Protein AF-A0A7L5YQX8-F1 (afdb_monomer_lite)

pLDDT: mean 76.0, std 15.84, range [30.12, 94.94]

Secondary structure (DSSP, 8-state):
-B----SS-TT-EEEEEETTEEEEEEETTSTTTT--S--------GGG-SSS---EEEEEE--SSS----B---------PSP-----GGG-TTEEEESSS----TT-----EEEE--TTPPSS----PPB-----TT----B----------

Structure (mmCIF, N/CA/C/O backbone):
data_AF-A0A7L5YQX8-F1
#
_entry.id   AF-A0A7L5YQX8-F1
#
loop_
_atom_site.group_PDB
_atom_site.id
_atom_site.type_symbol
_atom_site.label_atom_id
_atom_site.label_alt_id
_atom_site.label_comp_id
_atom_site.label_asym_id
_atom_site.label_entity_id
_atom_site.label_seq_id
_atom_site.pdbx_PDB_ins_code
_atom_site.Cartn_x
_atom_site.Cartn_y
_atom_site.Cartn_z
_atom_site.occupancy
_atom_site.B_iso_or_equiv
_atom_site.auth_seq_id
_atom_site.auth_comp_id
_atom_site.auth_asym_id
_atom_site.auth_atom_id
_atom_site.pdbx_PDB_model_num
ATOM 1 N N . MET A 1 1 ? 7.246 5.309 -8.293 1.00 57.19 1 MET A N 1
ATOM 2 C CA . MET A 1 1 ? 8.614 4.810 -8.548 1.00 57.19 1 MET A CA 1
ATOM 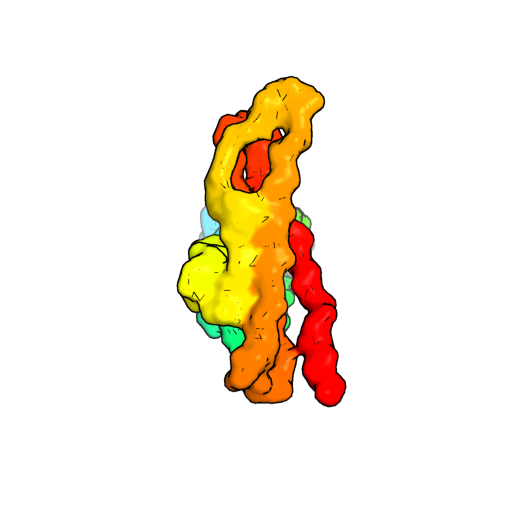3 C C . MET A 1 1 ? 9.184 5.402 -9.837 1.00 57.19 1 MET A C 1
ATOM 5 O O . MET A 1 1 ? 8.475 5.428 -10.840 1.00 57.19 1 MET A O 1
ATOM 9 N N . MET A 1 2 ? 10.430 5.883 -9.807 1.00 55.91 2 MET A N 1
ATOM 10 C CA . MET A 1 2 ? 11.240 6.199 -10.996 1.00 55.91 2 MET A CA 1
ATOM 11 C C . MET A 1 2 ? 11.985 4.924 -11.412 1.00 55.91 2 MET A C 1
ATOM 13 O O . MET A 1 2 ? 12.583 4.258 -10.566 1.00 55.91 2 MET A O 1
ATOM 17 N N . ASN A 1 3 ? 11.897 4.542 -12.683 1.00 59.28 3 ASN A N 1
ATOM 18 C CA . ASN A 1 3 ? 12.340 3.234 -13.158 1.00 59.28 3 ASN A CA 1
ATOM 19 C C . ASN A 1 3 ? 13.869 3.191 -13.316 1.00 59.28 3 ASN A C 1
ATOM 21 O O . ASN A 1 3 ? 14.415 3.702 -14.289 1.00 59.28 3 ASN A O 1
ATOM 25 N N . GLY A 1 4 ? 14.558 2.648 -12.311 1.00 58.88 4 GLY A N 1
ATOM 26 C CA . GLY A 1 4 ? 15.926 3.074 -12.007 1.00 58.88 4 GLY A CA 1
ATOM 27 C C . GLY A 1 4 ? 17.086 2.105 -12.216 1.00 58.88 4 GLY A C 1
ATOM 28 O O . GLY A 1 4 ? 18.180 2.361 -11.719 1.00 58.88 4 GLY A O 1
ATOM 29 N N . ALA A 1 5 ? 16.897 1.026 -12.964 1.00 63.75 5 ALA A N 1
ATOM 30 C CA . ALA A 1 5 ? 17.996 0.146 -13.356 1.00 63.75 5 ALA A CA 1
ATOM 31 C C . ALA A 1 5 ? 18.062 0.117 -14.888 1.00 63.75 5 ALA A C 1
ATOM 33 O O . ALA A 1 5 ? 17.361 -0.653 -15.536 1.00 63.75 5 ALA A O 1
ATOM 34 N N . CYS A 1 6 ? 18.783 1.077 -15.466 1.00 75.75 6 CYS A N 1
ATOM 35 C CA . CYS A 1 6 ? 18.903 1.253 -16.915 1.00 75.75 6 CYS A CA 1
ATOM 36 C C . CYS A 1 6 ? 20.286 1.809 -17.276 1.00 75.75 6 CYS A C 1
ATOM 38 O O . CYS A 1 6 ? 20.452 2.999 -17.536 1.00 75.75 6 CYS A O 1
ATOM 40 N N . SER A 1 7 ? 21.294 0.949 -17.213 1.00 83.38 7 SER A N 1
ATOM 41 C CA . SER A 1 7 ? 22.709 1.234 -17.486 1.00 83.38 7 SER A CA 1
ATOM 42 C C . SER A 1 7 ? 23.099 0.885 -18.920 1.00 83.38 7 SER A C 1
ATOM 44 O O . SER A 1 7 ? 24.269 0.934 -19.288 1.00 83.38 7 SER A O 1
ATOM 46 N N . GLY A 1 8 ? 22.111 0.501 -19.733 1.00 79.19 8 GLY A N 1
ATOM 47 C CA . GLY A 1 8 ? 22.315 -0.031 -21.075 1.00 79.19 8 GLY A CA 1
ATOM 48 C C . GLY A 1 8 ? 22.468 -1.552 -21.126 1.00 79.19 8 GLY A C 1
ATOM 49 O O . GLY A 1 8 ? 22.591 -2.085 -22.228 1.00 79.19 8 GLY A O 1
ATOM 50 N N . ASP A 1 9 ? 22.412 -2.253 -19.986 1.00 87.12 9 ASP A N 1
ATOM 51 C CA . ASP A 1 9 ? 22.333 -3.715 -19.940 1.00 87.12 9 ASP A CA 1
ATOM 52 C C . ASP A 1 9 ? 20.882 -4.184 -19.743 1.00 87.12 9 ASP A C 1
ATOM 54 O O . ASP A 1 9 ? 20.132 -3.670 -18.915 1.00 87.12 9 ASP A O 1
ATOM 58 N N . ALA A 1 10 ? 20.470 -5.184 -20.522 1.00 86.44 10 ALA A N 1
ATOM 59 C CA . ALA A 1 10 ? 19.133 -5.764 -20.450 1.00 86.44 10 ALA A CA 1
ATOM 60 C C . ALA A 1 10 ? 18.871 -6.518 -19.132 1.00 86.44 10 ALA A C 1
ATOM 62 O O . ALA A 1 10 ? 17.707 -6.703 -18.773 1.00 86.44 10 ALA A O 1
ATOM 63 N N . ALA A 1 11 ? 19.930 -6.964 -18.448 1.00 88.56 11 ALA A N 1
ATOM 64 C CA . ALA A 1 11 ? 19.866 -7.697 -17.189 1.00 88.56 11 ALA A CA 1
ATOM 65 C C . ALA A 1 11 ? 19.661 -6.795 -15.965 1.00 88.56 11 ALA A C 1
ATOM 67 O O . ALA A 1 11 ? 19.326 -7.310 -14.901 1.00 88.56 11 ALA A O 1
ATOM 68 N N . ASP A 1 12 ? 19.838 -5.478 -16.103 1.00 89.12 12 ASP A N 1
ATOM 69 C CA . ASP A 1 12 ? 19.550 -4.526 -15.030 1.00 89.12 12 ASP A CA 1
ATOM 70 C C . ASP A 1 12 ? 18.129 -4.716 -14.521 1.00 89.12 12 ASP A C 1
ATOM 72 O O . ASP A 1 12 ? 17.213 -4.902 -15.326 1.00 89.12 12 ASP A O 1
ATOM 76 N N . TYR A 1 13 ? 17.916 -4.643 -13.209 1.00 90.19 13 TYR A N 1
ATOM 77 C CA . TYR A 1 13 ? 16.574 -4.798 -12.666 1.00 90.19 13 TYR A CA 1
ATOM 78 C C . TYR A 1 13 ? 16.296 -3.964 -11.424 1.00 90.19 13 TYR A C 1
ATOM 80 O O . TYR A 1 13 ? 17.178 -3.544 -10.673 1.00 90.19 13 TYR A O 1
ATOM 88 N N . LEU A 1 14 ? 15.001 -3.745 -11.224 1.00 90.62 14 LEU A N 1
ATOM 89 C CA . LEU A 1 14 ? 14.405 -3.259 -9.994 1.00 90.62 14 LEU A CA 1
ATOM 90 C C . LEU A 1 14 ? 13.192 -4.135 -9.701 1.00 90.62 14 LEU A C 1
ATOM 92 O O . LEU A 1 14 ? 12.314 -4.290 -10.552 1.00 90.62 14 LEU A O 1
ATOM 96 N N . GLU A 1 15 ? 13.150 -4.712 -8.513 1.00 92.31 15 GLU A N 1
ATOM 97 C CA . GLU A 1 15 ? 12.123 -5.662 -8.105 1.00 92.31 15 GLU A CA 1
ATOM 98 C C . GLU A 1 15 ? 11.576 -5.350 -6.718 1.00 92.31 15 GLU A C 1
ATOM 100 O O . GLU A 1 15 ? 12.189 -4.643 -5.914 1.00 92.31 15 GLU A O 1
ATOM 105 N N . VAL A 1 16 ? 10.391 -5.896 -6.468 1.00 92.88 16 VAL A N 1
ATOM 106 C CA . VAL A 1 16 ? 9.718 -5.856 -5.178 1.00 92.88 16 VAL A CA 1
ATOM 107 C C . VAL A 1 16 ? 9.467 -7.287 -4.741 1.00 92.88 16 VAL A C 1
ATOM 109 O O . VAL A 1 16 ? 8.761 -8.030 -5.430 1.00 92.88 16 VAL A O 1
ATOM 112 N N . ASN A 1 17 ? 10.009 -7.643 -3.583 1.00 92.94 17 ASN A N 1
ATOM 113 C CA . ASN A 1 17 ? 9.869 -8.962 -2.988 1.00 92.94 17 ASN A CA 1
ATOM 114 C C . ASN A 1 17 ? 9.107 -8.860 -1.666 1.00 92.94 17 ASN A C 1
ATOM 116 O O . ASN A 1 17 ? 9.257 -7.892 -0.922 1.00 92.94 17 ASN A O 1
ATOM 120 N N . MET A 1 18 ? 8.309 -9.879 -1.362 1.00 92.50 18 MET A N 1
ATOM 121 C CA . MET A 1 18 ? 7.725 -10.086 -0.042 1.00 92.50 18 MET A CA 1
ATOM 122 C C . MET A 1 18 ? 8.112 -11.473 0.455 1.00 92.50 18 MET A C 1
ATOM 124 O O . MET A 1 18 ? 7.851 -12.465 -0.220 1.00 92.50 18 MET A O 1
ATOM 128 N N . ASP A 1 19 ? 8.798 -11.542 1.594 1.00 93.38 19 ASP A N 1
ATOM 129 C CA . ASP A 1 19 ? 9.360 -12.779 2.157 1.00 93.38 19 ASP A CA 1
ATOM 130 C C . ASP A 1 19 ? 10.178 -13.606 1.149 1.00 93.38 19 ASP A C 1
ATOM 132 O O . ASP A 1 19 ? 10.038 -14.828 1.054 1.00 93.38 19 ASP A O 1
ATOM 136 N N . ASN A 1 20 ? 11.049 -12.948 0.382 1.00 91.81 20 ASN A N 1
ATOM 137 C CA . ASN A 1 20 ? 11.828 -13.546 -0.715 1.00 91.81 20 ASN A CA 1
ATOM 138 C C . ASN A 1 20 ? 10.999 -14.035 -1.921 1.00 91.81 20 ASN A C 1
ATOM 140 O O . ASN A 1 20 ? 11.549 -14.662 -2.824 1.00 91.81 20 ASN A O 1
ATOM 144 N N . THR A 1 21 ? 9.693 -13.762 -1.968 1.00 93.88 21 THR A N 1
ATOM 145 C CA . THR A 1 21 ? 8.854 -14.036 -3.141 1.00 93.88 21 THR A CA 1
ATOM 146 C C . THR A 1 21 ? 8.731 -12.781 -3.992 1.00 93.88 21 THR A C 1
ATOM 148 O O . THR A 1 21 ? 8.265 -11.749 -3.513 1.00 93.88 21 THR A O 1
ATOM 151 N N . GLN A 1 22 ? 9.112 -12.873 -5.265 1.00 94.94 22 GLN A N 1
ATOM 152 C CA . GLN A 1 22 ? 9.023 -11.756 -6.203 1.00 94.94 22 GLN A CA 1
ATOM 153 C C . GLN A 1 22 ? 7.565 -11.434 -6.546 1.00 94.94 22 GLN A C 1
ATOM 155 O O . GLN A 1 22 ? 6.846 -12.263 -7.105 1.00 94.94 22 GLN A O 1
ATOM 160 N N . LEU A 1 23 ? 7.138 -10.212 -6.226 1.00 92.50 23 LEU A N 1
ATOM 161 C CA . LEU A 1 23 ? 5.805 -9.688 -6.536 1.00 92.50 23 LEU A CA 1
ATOM 162 C C . LEU A 1 23 ? 5.796 -8.891 -7.838 1.00 92.50 23 LEU A C 1
ATOM 164 O O . LEU A 1 23 ? 4.796 -8.861 -8.554 1.00 92.50 23 LEU A O 1
ATOM 168 N N . TRP A 1 24 ? 6.904 -8.214 -8.134 1.00 92.25 24 TRP A N 1
ATOM 169 C CA . TRP A 1 24 ? 7.016 -7.334 -9.287 1.00 92.25 24 TRP A CA 1
ATOM 170 C C . TRP A 1 24 ? 8.466 -7.129 -9.695 1.00 92.25 24 TRP A C 1
ATOM 172 O O . TRP A 1 24 ? 9.353 -7.135 -8.848 1.00 92.25 24 TRP A O 1
ATOM 182 N N . GLN A 1 25 ? 8.695 -6.897 -10.986 1.00 91.00 25 GLN A N 1
ATOM 183 C CA . GLN A 1 25 ? 10.006 -6.551 -11.520 1.00 91.00 25 GLN A CA 1
ATOM 184 C C . GLN A 1 25 ? 9.874 -5.705 -12.788 1.00 91.00 25 GLN A C 1
ATOM 186 O O . GLN A 1 25 ? 8.944 -5.867 -13.580 1.00 91.00 25 GLN A O 1
ATOM 191 N N . THR A 1 26 ? 10.851 -4.832 -12.994 1.00 88.56 26 THR A N 1
ATOM 192 C CA . THR A 1 26 ? 11.149 -4.178 -14.267 1.00 88.56 26 THR A CA 1
ATOM 193 C C . THR A 1 26 ? 12.618 -4.405 -14.596 1.00 88.56 26 THR A C 1
ATOM 195 O O . THR A 1 26 ? 13.437 -4.511 -13.685 1.00 88.56 26 THR A O 1
ATOM 198 N N . THR A 1 27 ? 12.953 -4.455 -15.884 1.00 89.44 27 THR A N 1
ATOM 199 C CA . THR A 1 27 ? 14.326 -4.722 -16.346 1.00 89.44 27 THR A CA 1
ATOM 200 C C . THR A 1 27 ? 14.854 -3.616 -17.257 1.00 89.44 27 THR A C 1
ATOM 202 O O . THR A 1 27 ? 14.066 -2.811 -17.761 1.00 89.44 27 THR A O 1
ATOM 205 N N . GLY A 1 28 ? 16.154 -3.617 -17.547 1.00 86.62 28 GLY A N 1
ATOM 206 C CA . GLY A 1 28 ? 16.772 -2.749 -18.551 1.00 86.62 28 GLY A CA 1
ATOM 207 C C . GLY A 1 28 ? 16.301 -3.032 -19.986 1.00 86.62 28 GLY A C 1
ATOM 208 O O . GLY A 1 28 ? 16.407 -2.179 -20.861 1.00 86.62 28 GLY A O 1
ATOM 209 N N . ALA A 1 29 ? 15.701 -4.198 -20.250 1.00 86.50 29 ALA A N 1
ATOM 210 C CA . ALA A 1 29 ? 15.030 -4.480 -21.524 1.00 86.50 29 ALA A CA 1
ATOM 211 C C . ALA A 1 29 ? 13.603 -3.908 -21.609 1.00 86.50 29 ALA A C 1
ATOM 213 O O . ALA A 1 29 ? 12.982 -3.939 -22.676 1.00 86.50 29 ALA A O 1
ATOM 214 N N . SER A 1 30 ? 13.042 -3.438 -20.493 1.00 86.56 30 SER A N 1
ATOM 215 C CA . SER A 1 30 ? 11.667 -2.951 -20.445 1.00 86.56 30 SER A CA 1
ATOM 216 C C . SER A 1 30 ? 11.546 -1.581 -21.141 1.00 86.56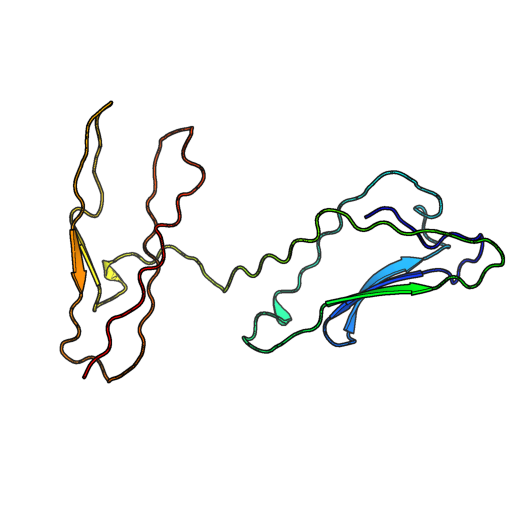 30 SER A C 1
ATOM 218 O O . SER A 1 30 ? 12.483 -0.783 -21.080 1.00 86.56 30 SER A O 1
ATOM 220 N N . PRO A 1 31 ? 10.399 -1.257 -21.775 1.00 84.19 31 PRO A N 1
ATOM 221 C CA . PRO A 1 31 ? 10.178 0.034 -22.446 1.00 84.19 31 PRO A CA 1
ATOM 222 C C . PRO A 1 31 ? 10.402 1.265 -21.560 1.00 84.19 31 PRO A C 1
ATOM 224 O O . PRO A 1 31 ? 10.557 2.378 -22.052 1.00 84.19 31 PRO A O 1
ATOM 227 N N . GLU A 1 32 ? 10.373 1.068 -20.248 1.00 80.69 32 GLU A N 1
ATOM 228 C CA . GLU A 1 32 ? 10.522 2.100 -19.238 1.00 80.69 32 GLU A CA 1
ATOM 229 C C . GLU A 1 32 ? 11.976 2.315 -18.792 1.00 80.69 32 GLU A C 1
ATOM 231 O O . GLU A 1 32 ? 12.226 3.145 -17.917 1.00 80.69 32 GLU A O 1
ATOM 236 N N . CYS A 1 33 ? 12.939 1.597 -19.379 1.00 84.00 33 CYS A N 1
ATOM 237 C CA . CYS A 1 33 ? 14.367 1.878 -19.235 1.00 84.00 33 CYS A CA 1
ATOM 238 C C . CYS A 1 33 ? 14.649 3.327 -19.681 1.00 84.00 33 CYS A C 1
ATOM 240 O O . CYS A 1 33 ? 14.327 3.719 -20.803 1.00 84.00 33 CYS A O 1
ATOM 242 N N . GLY A 1 34 ? 15.223 4.143 -18.792 1.00 78.06 34 GLY A N 1
ATOM 243 C CA . GLY A 1 34 ? 15.588 5.536 -19.079 1.00 78.06 34 GLY A CA 1
ATOM 244 C C . GLY A 1 34 ? 14.435 6.534 -18.935 1.00 78.06 34 GLY A C 1
ATOM 245 O O . GLY A 1 34 ? 14.624 7.732 -19.154 1.00 78.06 34 GLY A O 1
ATOM 246 N N . VAL A 1 35 ? 13.246 6.075 -18.534 1.00 82.00 35 VAL A N 1
ATOM 247 C CA . VAL A 1 35 ? 12.109 6.949 -18.235 1.00 82.00 35 VAL A CA 1
ATOM 248 C C . VAL A 1 35 ? 12.285 7.568 -16.849 1.00 82.00 35 VAL A C 1
ATOM 250 O O . VAL A 1 35 ? 12.306 6.879 -15.831 1.00 82.00 35 VAL A O 1
ATOM 253 N N . THR A 1 36 ? 12.378 8.897 -16.804 1.00 77.75 36 THR A N 1
ATOM 254 C CA . THR A 1 36 ? 12.668 9.663 -15.580 1.00 77.75 36 THR A CA 1
ATOM 255 C C . THR A 1 36 ? 11.427 10.143 -14.828 1.00 77.75 36 THR A C 1
ATOM 257 O O . THR A 1 36 ? 11.536 10.698 -13.737 1.00 77.75 36 THR A O 1
ATOM 260 N N . THR A 1 37 ? 10.235 9.941 -15.387 1.00 80.56 37 THR A N 1
ATOM 261 C CA . THR A 1 37 ? 8.970 10.296 -14.739 1.00 80.56 37 THR A CA 1
ATOM 262 C C . THR A 1 37 ? 8.532 9.218 -13.755 1.00 80.56 37 THR A C 1
ATOM 264 O O . THR A 1 37 ? 8.662 8.025 -14.033 1.00 80.56 37 THR A O 1
ATOM 267 N N . TYR A 1 38 ? 7.939 9.632 -12.636 1.00 80.00 38 TYR A N 1
ATOM 268 C CA . TYR A 1 38 ? 7.330 8.705 -11.689 1.00 80.00 38 TYR A CA 1
ATOM 269 C C . TYR A 1 38 ? 6.161 7.948 -12.322 1.00 80.00 38 TYR A C 1
ATOM 271 O O . TYR A 1 38 ? 5.290 8.543 -12.956 1.00 80.00 38 TYR A O 1
ATOM 279 N N . ARG A 1 39 ? 6.117 6.636 -12.081 1.00 80.00 39 ARG A N 1
ATOM 280 C CA . ARG A 1 39 ? 4.932 5.805 -12.302 1.00 80.00 39 ARG A CA 1
ATOM 281 C C . ARG A 1 39 ? 4.437 5.203 -10.998 1.00 80.00 39 ARG A C 1
ATOM 283 O O . ARG A 1 39 ? 5.237 4.838 -10.132 1.00 80.00 39 ARG A O 1
ATOM 290 N N . GLN A 1 40 ? 3.124 5.087 -10.870 1.00 83.50 40 GLN A N 1
ATOM 291 C CA . GLN A 1 40 ? 2.501 4.374 -9.764 1.00 83.50 40 GLN A CA 1
ATOM 292 C C . GLN A 1 40 ? 2.522 2.871 -10.052 1.00 83.50 40 GLN A C 1
ATOM 294 O O . GLN A 1 40 ? 2.196 2.449 -11.160 1.00 83.50 40 GLN A O 1
ATOM 299 N N . ILE A 1 41 ? 2.907 2.081 -9.050 1.00 84.62 41 ILE A N 1
ATOM 300 C CA . ILE A 1 41 ? 2.840 0.619 -9.073 1.00 84.62 41 ILE A CA 1
ATOM 301 C C . ILE A 1 41 ? 1.925 0.200 -7.928 1.00 84.62 41 ILE A C 1
ATOM 303 O O . ILE A 1 41 ? 2.101 0.653 -6.800 1.00 84.62 41 ILE A O 1
ATOM 307 N N . THR A 1 42 ? 0.945 -0.647 -8.226 1.00 84.62 42 THR A N 1
ATOM 308 C CA . THR A 1 42 ? 0.004 -1.194 -7.245 1.00 84.62 42 THR A CA 1
ATOM 309 C C . THR A 1 42 ? 0.086 -2.710 -7.312 1.00 84.62 42 THR A C 1
ATOM 311 O O . THR A 1 42 ? -0.069 -3.283 -8.390 1.00 84.62 42 THR A O 1
ATOM 314 N N . LEU A 1 43 ? 0.363 -3.341 -6.171 1.00 84.50 43 LEU A N 1
ATOM 315 C CA . LEU A 1 43 ? 0.552 -4.785 -6.043 1.00 84.50 43 LEU A CA 1
ATOM 316 C C . LEU A 1 43 ? -0.485 -5.341 -5.071 1.00 84.50 43 LEU A C 1
ATOM 318 O O . LEU A 1 43 ? -0.703 -4.767 -4.007 1.00 84.50 43 LEU A O 1
ATOM 322 N N . ASP A 1 44 ? -1.106 -6.461 -5.432 1.00 82.06 44 ASP A N 1
ATOM 323 C CA . ASP A 1 44 ? -1.948 -7.210 -4.504 1.00 82.06 44 ASP A CA 1
ATOM 324 C C . ASP A 1 44 ? -1.059 -8.063 -3.592 1.00 82.06 44 ASP A C 1
ATOM 326 O O . ASP A 1 44 ? -0.343 -8.955 -4.050 1.00 82.06 44 ASP A O 1
ATOM 330 N N . VAL A 1 45 ? -1.106 -7.767 -2.295 1.00 84.25 45 VAL A N 1
ATOM 331 C CA . VAL A 1 45 ? -0.370 -8.474 -1.237 1.00 84.25 45 VAL A CA 1
ATOM 332 C C . VAL A 1 45 ? -1.307 -9.115 -0.214 1.00 84.25 45 VAL A C 1
ATOM 334 O O . VAL A 1 45 ? -0.878 -9.504 0.870 1.00 84.25 45 VAL A O 1
ATOM 337 N N . SER A 1 46 ? -2.593 -9.265 -0.547 1.00 81.31 46 SER A N 1
ATOM 338 C CA . SER A 1 46 ? -3.618 -9.807 0.357 1.00 81.31 46 SER A CA 1
ATOM 339 C C . SER A 1 46 ? -3.289 -11.206 0.892 1.00 81.31 46 SER A C 1
ATOM 341 O O . SER A 1 46 ? -3.642 -11.532 2.025 1.00 81.31 46 SER A O 1
ATOM 343 N N . ALA A 1 47 ? -2.538 -12.014 0.137 1.00 80.31 47 ALA A N 1
ATOM 344 C CA . ALA A 1 47 ? -2.060 -13.330 0.571 1.00 80.31 47 ALA A CA 1
ATOM 345 C C . ALA A 1 47 ? -1.151 -13.283 1.820 1.00 80.31 47 ALA A C 1
ATOM 347 O O . ALA A 1 47 ? -1.051 -14.270 2.552 1.00 80.31 47 ALA A O 1
ATOM 348 N N . TYR A 1 48 ? -0.526 -12.135 2.088 1.00 82.94 48 TYR A N 1
ATOM 349 C CA . TYR A 1 48 ? 0.362 -11.906 3.228 1.00 82.94 48 TYR A CA 1
ATOM 350 C C . TYR A 1 48 ? -0.355 -11.199 4.394 1.00 82.94 48 TYR A C 1
ATOM 352 O O . TYR A 1 48 ? 0.230 -10.953 5.440 1.00 82.94 48 TYR A O 1
ATOM 360 N N . ALA A 1 49 ? -1.658 -1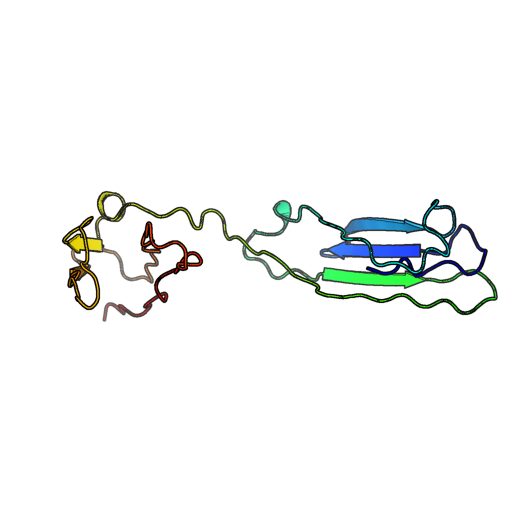0.923 4.290 1.00 81.38 49 ALA A N 1
ATOM 361 C CA . ALA A 1 49 ? -2.463 -10.379 5.388 1.00 81.38 49 ALA A CA 1
ATOM 362 C C . ALA A 1 49 ? -2.906 -11.477 6.383 1.00 81.38 49 ALA A C 1
ATOM 364 O O . ALA A 1 49 ? -4.083 -11.602 6.715 1.00 81.38 49 ALA A O 1
ATOM 365 N N . ASN A 1 50 ? -1.971 -12.311 6.850 1.00 78.06 50 ASN A N 1
ATOM 366 C CA . ASN A 1 50 ? -2.261 -13.504 7.665 1.00 78.06 50 ASN A CA 1
ATOM 367 C C . ASN A 1 50 ? -1.965 -13.330 9.172 1.00 78.06 50 ASN A C 1
ATOM 369 O O . ASN A 1 50 ? -2.065 -14.286 9.940 1.00 78.06 50 ASN A O 1
ATOM 373 N N . GLY A 1 51 ? -1.613 -12.115 9.603 1.00 74.50 51 GLY A N 1
ATOM 374 C CA . GLY A 1 51 ? -1.245 -11.806 10.991 1.00 74.50 51 GLY A CA 1
ATOM 375 C C . GLY A 1 51 ? 0.190 -12.191 11.372 1.00 74.50 51 GLY A C 1
ATOM 376 O O . GLY A 1 51 ? 0.596 -11.957 12.510 1.00 74.50 51 GLY A O 1
ATOM 377 N N . GLY A 1 52 ? 0.956 -12.763 10.441 1.00 78.94 52 GLY A N 1
ATOM 378 C CA . GLY A 1 52 ? 2.391 -12.985 10.555 1.00 78.94 52 GLY A CA 1
ATOM 379 C C . GLY A 1 52 ? 3.208 -11.716 10.310 1.00 78.94 52 GLY A C 1
ATOM 380 O O . GLY A 1 52 ? 2.717 -10.713 9.791 1.00 78.94 52 GLY A O 1
ATOM 381 N N . ALA A 1 53 ? 4.478 -11.764 10.711 1.00 82.50 53 ALA A N 1
ATOM 382 C CA . ALA A 1 53 ? 5.450 -10.754 10.319 1.00 82.50 53 ALA A CA 1
ATOM 383 C C . ALA A 1 53 ? 5.923 -11.043 8.889 1.00 82.50 53 ALA A C 1
ATOM 385 O O . ALA A 1 53 ? 6.298 -12.177 8.593 1.00 82.50 53 ALA A O 1
ATOM 386 N N . HIS A 1 54 ? 5.925 -10.009 8.052 1.00 87.19 54 HIS A N 1
ATOM 387 C CA . HIS A 1 54 ? 6.326 -10.071 6.650 1.00 87.19 54 HIS A CA 1
ATOM 388 C C . HIS A 1 54 ? 7.343 -8.973 6.350 1.00 87.19 54 HIS A C 1
ATOM 390 O O . HIS A 1 54 ? 7.256 -7.877 6.912 1.00 87.19 54 HIS A O 1
ATOM 396 N N . THR A 1 55 ? 8.284 -9.2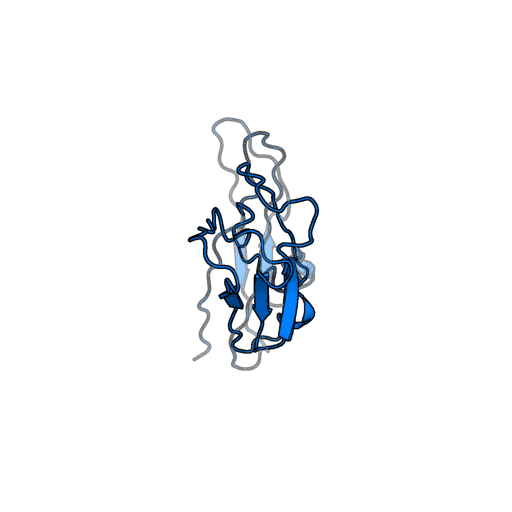54 5.454 1.00 91.75 55 THR A N 1
ATOM 397 C CA . THR A 1 55 ? 9.303 -8.291 5.022 1.00 91.75 55 THR A CA 1
ATOM 398 C C . THR A 1 55 ? 9.053 -7.914 3.569 1.00 91.75 55 THR A C 1
ATOM 400 O O . THR A 1 55 ? 9.066 -8.780 2.697 1.00 91.75 55 THR A O 1
ATOM 403 N N . LEU A 1 56 ? 8.838 -6.620 3.314 1.00 91.81 56 LEU A N 1
ATOM 404 C CA . LEU A 1 56 ? 8.794 -6.040 1.971 1.00 91.81 56 LEU A CA 1
ATOM 405 C C . LEU A 1 56 ? 10.177 -5.478 1.626 1.00 91.81 56 LEU A C 1
ATOM 407 O O . LEU A 1 56 ? 10.692 -4.622 2.347 1.00 91.81 56 LEU A O 1
ATOM 411 N N . GLU A 1 57 ? 10.757 -5.935 0.522 1.00 94.06 57 GLU A N 1
ATOM 412 C CA . GLU A 1 57 ? 12.103 -5.565 0.084 1.00 94.06 57 GLU A CA 1
ATOM 413 C C . GLU A 1 57 ? 12.078 -5.009 -1.338 1.00 94.06 57 GLU A C 1
ATOM 415 O O . GLU A 1 57 ? 11.379 -5.520 -2.214 1.00 94.06 57 GLU A O 1
ATOM 420 N N . PHE A 1 58 ? 12.866 -3.959 -1.562 1.00 92.44 58 PHE A N 1
ATOM 421 C CA . PHE A 1 58 ? 13.092 -3.364 -2.874 1.00 92.44 58 PHE A CA 1
ATOM 422 C C . PHE A 1 58 ? 14.547 -3.606 -3.252 1.00 92.44 58 PHE A C 1
ATOM 424 O O . PHE A 1 58 ? 15.442 -3.053 -2.609 1.00 92.44 58 PHE A O 1
ATOM 431 N N . ASN A 1 59 ? 14.782 -4.402 -4.291 1.00 91.31 59 ASN A N 1
ATOM 432 C CA . ASN A 1 59 ? 16.130 -4.718 -4.753 1.00 91.31 59 ASN A CA 1
ATOM 433 C C . ASN A 1 59 ? 16.366 -4.090 -6.116 1.00 91.31 59 ASN A C 1
ATOM 435 O O . ASN A 1 59 ? 15.507 -4.163 -6.993 1.00 91.31 59 ASN A O 1
ATOM 439 N N . SER A 1 60 ? 17.543 -3.501 -6.300 1.00 89.12 60 SER A N 1
ATOM 440 C CA . SER A 1 60 ? 17.999 -3.027 -7.599 1.00 89.12 60 SER A CA 1
ATOM 441 C C . SER A 1 60 ? 19.408 -3.526 -7.852 1.00 89.12 60 SER A C 1
ATOM 443 O O . SER A 1 60 ? 20.267 -3.398 -6.979 1.00 89.12 60 SER A O 1
ATOM 445 N N . GLU A 1 61 ? 19.639 -4.059 -9.044 1.00 89.81 61 GLU A N 1
ATOM 446 C CA . GLU A 1 61 ? 20.960 -4.481 -9.488 1.00 89.81 61 GLU A CA 1
ATOM 447 C C . GLU A 1 61 ? 21.234 -3.944 -10.891 1.00 89.81 61 GLU A C 1
ATOM 449 O O . GLU A 1 61 ? 20.337 -3.840 -11.732 1.00 89.81 61 GLU A O 1
ATOM 454 N N . VAL A 1 62 ? 22.490 -3.564 -11.107 1.00 88.75 62 VAL A N 1
ATOM 455 C CA . VAL A 1 62 ? 22.993 -3.005 -12.356 1.00 88.75 62 VAL A CA 1
ATOM 456 C C . VAL A 1 62 ? 24.150 -3.879 -12.814 1.00 88.75 62 VAL A C 1
ATOM 458 O O . VAL A 1 62 ? 25.106 -4.081 -12.066 1.00 88.75 62 VAL A O 1
ATOM 461 N N . PHE A 1 63 ? 24.055 -4.397 -14.032 1.00 87.12 63 PHE A N 1
ATOM 462 C CA . PHE A 1 63 ? 25.037 -5.285 -14.649 1.00 87.12 63 PHE A CA 1
ATOM 463 C C . PHE A 1 63 ? 25.883 -4.575 -15.713 1.00 87.12 63 PHE A C 1
ATOM 465 O O . PHE A 1 63 ? 26.965 -5.059 -16.051 1.00 87.12 63 PHE A O 1
ATOM 472 N N . GLY A 1 64 ? 25.426 -3.426 -16.221 1.00 82.19 64 GLY A N 1
ATOM 473 C CA . GLY A 1 64 ? 26.193 -2.607 -17.157 1.00 82.19 64 GLY A CA 1
ATOM 474 C C . GLY A 1 64 ? 27.270 -1.746 -16.492 1.00 82.19 64 GLY A C 1
ATOM 475 O O . GLY A 1 64 ? 27.492 -1.765 -15.282 1.00 82.19 64 GLY A O 1
ATOM 476 N N . SER A 1 65 ? 27.992 -0.988 -17.320 1.00 78.88 65 SER A N 1
ATOM 477 C CA . SER A 1 65 ? 29.137 -0.172 -16.887 1.00 78.88 65 SER A CA 1
ATOM 478 C C . SER A 1 65 ? 28.767 1.228 -16.394 1.00 78.88 65 SER A C 1
ATOM 480 O O . SER A 1 65 ? 29.624 1.916 -15.835 1.00 78.88 65 SER A O 1
ATOM 482 N N . ASP A 1 66 ? 27.530 1.663 -16.631 1.00 80.62 66 ASP A N 1
ATOM 483 C CA . ASP A 1 66 ? 27.055 2.992 -16.261 1.00 80.62 66 ASP A CA 1
ATOM 484 C C . ASP A 1 66 ? 26.350 2.969 -14.901 1.00 80.62 66 ASP A C 1
ATOM 486 O O . ASP A 1 66 ? 25.626 2.037 -14.559 1.00 80.62 66 ASP A O 1
ATOM 490 N N . ASN A 1 67 ? 26.528 4.035 -14.119 1.00 73.62 67 ASN A N 1
ATOM 491 C CA . ASN A 1 67 ? 25.817 4.185 -12.853 1.00 73.62 67 ASN A CA 1
ATOM 492 C C . ASN A 1 67 ? 24.375 4.621 -13.107 1.00 73.62 67 ASN A C 1
ATOM 494 O O . ASN A 1 67 ? 24.139 5.643 -13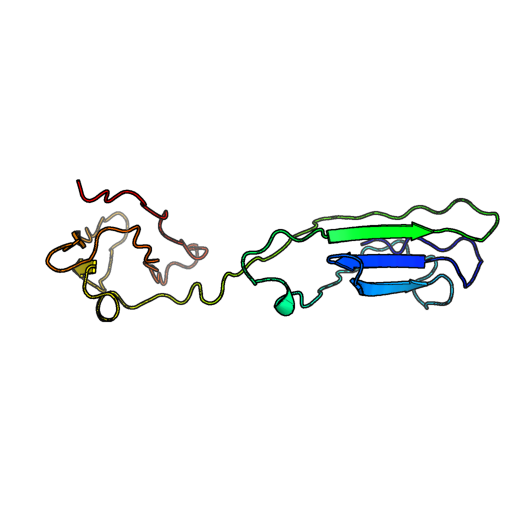.756 1.00 73.62 67 ASN A O 1
ATOM 498 N N . THR A 1 68 ? 23.422 3.909 -12.512 1.00 79.25 68 THR A N 1
ATOM 499 C CA . THR A 1 68 ? 22.001 4.266 -12.562 1.00 79.25 68 THR A CA 1
ATOM 500 C C . THR A 1 68 ? 21.462 4.491 -11.165 1.00 79.25 68 THR A C 1
ATOM 502 O O . THR A 1 68 ? 22.039 4.056 -10.169 1.00 79.25 68 THR A O 1
ATOM 505 N N . ASN A 1 69 ? 20.353 5.212 -11.083 1.00 77.62 69 ASN A N 1
ATOM 506 C CA . ASN A 1 69 ? 19.671 5.489 -9.835 1.00 77.62 69 ASN A CA 1
ATOM 507 C C . ASN A 1 69 ? 18.210 5.061 -9.922 1.00 77.62 69 ASN A C 1
ATOM 509 O O . ASN A 1 69 ? 17.553 5.247 -10.942 1.00 77.62 69 ASN A O 1
ATOM 513 N N . PHE A 1 70 ? 17.681 4.562 -8.810 1.00 82.56 70 PHE A N 1
ATOM 514 C CA . PHE A 1 70 ? 16.251 4.379 -8.619 1.00 82.56 70 PHE A CA 1
ATOM 515 C C . PHE A 1 70 ? 15.751 5.302 -7.516 1.00 82.56 70 PHE A C 1
ATOM 517 O O . PHE A 1 70 ? 16.479 5.627 -6.579 1.00 82.56 70 PHE A O 1
ATOM 524 N N . ALA A 1 71 ? 14.499 5.734 -7.646 1.00 83.19 71 ALA A N 1
ATOM 525 C CA . ALA A 1 71 ? 13.827 6.524 -6.627 1.00 83.19 71 ALA A CA 1
ATOM 526 C C . ALA A 1 71 ? 12.475 5.893 -6.287 1.00 83.19 71 ALA A C 1
ATOM 528 O O . ALA A 1 71 ? 11.628 5.643 -7.158 1.00 83.19 71 ALA A O 1
ATOM 529 N N . LEU A 1 72 ? 12.298 5.638 -4.995 1.00 86.44 72 LEU A N 1
ATOM 530 C CA . LEU A 1 72 ? 11.019 5.319 -4.382 1.00 86.44 72 LEU A CA 1
ATOM 531 C C . LEU A 1 72 ? 10.394 6.614 -3.888 1.00 86.44 72 LEU A C 1
ATOM 533 O O . LEU A 1 72 ? 11.102 7.485 -3.391 1.00 86.44 72 LEU A O 1
ATOM 537 N N . ASP A 1 73 ? 9.080 6.710 -4.015 1.00 84.94 73 ASP A N 1
ATOM 538 C CA . ASP A 1 73 ? 8.315 7.805 -3.437 1.00 84.94 73 ASP A CA 1
ATOM 539 C C . ASP A 1 73 ? 6.957 7.268 -2.993 1.00 84.94 73 ASP A C 1
ATOM 541 O O . ASP A 1 73 ? 6.452 6.331 -3.622 1.00 84.94 73 ASP A O 1
ATOM 545 N N . ASP A 1 74 ? 6.435 7.826 -1.901 1.00 84.94 74 ASP A N 1
ATOM 546 C CA . ASP A 1 74 ? 5.145 7.488 -1.289 1.00 84.94 74 ASP A CA 1
ATOM 547 C C . ASP A 1 74 ? 4.845 5.977 -1.221 1.00 84.94 74 ASP A C 1
ATOM 549 O O . ASP A 1 74 ? 3.857 5.473 -1.761 1.00 84.94 74 ASP A O 1
ATOM 553 N N . VAL A 1 75 ? 5.711 5.219 -0.538 1.00 86.06 75 VAL A N 1
ATOM 554 C CA . VAL A 1 75 ? 5.464 3.792 -0.281 1.00 86.06 75 VAL A CA 1
ATOM 555 C C . VAL A 1 75 ? 4.382 3.651 0.793 1.00 86.06 75 VAL A C 1
ATOM 557 O O . VAL A 1 75 ? 4.646 3.883 1.973 1.00 86.06 75 VAL A O 1
ATOM 560 N N . SER A 1 76 ? 3.180 3.240 0.382 1.00 85.31 76 SER A N 1
ATOM 561 C CA . SER A 1 76 ? 2.093 2.837 1.285 1.00 85.31 76 SER A CA 1
ATOM 562 C C . SER A 1 76 ? 1.908 1.324 1.275 1.00 85.31 76 SER A C 1
ATOM 564 O O . SER A 1 76 ? 2.002 0.681 0.227 1.00 85.31 76 SER A O 1
ATOM 566 N N . LEU A 1 77 ? 1.607 0.767 2.446 1.00 81.25 77 LEU A N 1
ATOM 567 C CA . LEU A 1 77 ? 1.125 -0.597 2.600 1.00 81.25 77 LEU A CA 1
ATOM 568 C C . LEU A 1 77 ? -0.251 -0.530 3.253 1.00 81.25 77 LEU A C 1
ATOM 570 O O . LEU A 1 77 ? -0.373 -0.346 4.466 1.00 81.25 77 LEU A O 1
ATOM 574 N N . ASP A 1 78 ? -1.281 -0.696 2.434 1.00 75.06 78 ASP A N 1
ATOM 575 C CA . ASP A 1 78 ? -2.658 -0.659 2.900 1.00 75.06 78 ASP A CA 1
ATOM 576 C C . ASP A 1 78 ? -3.016 -2.037 3.461 1.00 75.06 78 ASP A C 1
ATOM 578 O O . ASP A 1 78 ? -3.560 -2.910 2.784 1.00 75.06 78 ASP A O 1
ATOM 582 N N . ALA A 1 79 ? -2.672 -2.249 4.731 1.00 60.31 79 ALA A N 1
ATOM 583 C CA . ALA A 1 79 ? -3.184 -3.364 5.510 1.00 60.31 79 ALA A CA 1
ATOM 584 C C . ALA A 1 79 ? -4.643 -3.071 5.877 1.00 60.31 79 ALA A C 1
ATOM 586 O O . ALA A 1 79 ? -4.975 -2.816 7.036 1.00 60.31 79 ALA A O 1
ATOM 587 N N . GLU A 1 80 ? -5.532 -3.092 4.884 1.00 55.22 80 GLU A N 1
ATOM 588 C CA . GLU A 1 80 ? -6.942 -3.298 5.170 1.00 55.22 80 GLU A CA 1
ATOM 589 C C . GLU A 1 80 ? -7.060 -4.710 5.744 1.00 55.22 80 GLU A C 1
ATOM 591 O O . GLU A 1 80 ? -7.163 -5.700 5.020 1.00 55.22 80 GLU A O 1
ATOM 596 N N . SER A 1 81 ? -6.977 -4.824 7.072 1.00 48.72 81 SER A N 1
ATOM 597 C CA . SER A 1 81 ? -7.382 -6.044 7.749 1.00 48.72 81 SER A CA 1
ATOM 598 C C . SER A 1 81 ? -8.810 -6.332 7.292 1.00 48.72 81 SER A C 1
ATOM 600 O O . SER A 1 81 ? -9.722 -5.512 7.430 1.00 48.72 81 SER A O 1
ATOM 602 N N . GLY A 1 82 ? -9.010 -7.464 6.625 1.00 47.62 82 GLY A N 1
ATOM 603 C CA . GLY A 1 82 ? -10.347 -7.839 6.194 1.00 47.62 82 GLY A CA 1
ATOM 604 C C . GLY A 1 82 ? -11.301 -7.924 7.398 1.00 47.62 82 GLY A C 1
ATOM 605 O O . GLY A 1 82 ? -10.898 -8.331 8.485 1.00 47.62 82 GLY A O 1
ATOM 606 N N . PRO A 1 83 ? -12.588 -7.620 7.209 1.00 44.47 83 PRO A N 1
ATOM 607 C CA . PRO A 1 83 ? -13.028 -6.330 6.738 1.00 44.47 83 PRO A CA 1
ATOM 608 C C . PRO A 1 83 ? -12.947 -5.297 7.883 1.00 44.47 83 PRO A C 1
ATOM 610 O O . PRO A 1 83 ? -13.496 -5.502 8.968 1.00 44.47 83 PRO A O 1
ATOM 613 N N . THR A 1 84 ? -12.484 -4.085 7.589 1.00 50.59 84 THR A N 1
ATOM 614 C CA . THR A 1 84 ? -13.000 -2.885 8.275 1.00 50.59 84 THR A CA 1
ATOM 615 C C . THR A 1 84 ? -14.444 -2.628 7.805 1.00 50.59 84 THR A C 1
ATOM 617 O O . THR A 1 84 ? -14.826 -1.514 7.457 1.00 50.59 84 THR A O 1
ATOM 620 N N . ALA A 1 85 ? -15.264 -3.682 7.694 1.00 55.16 85 ALA A N 1
ATOM 621 C CA . ALA A 1 85 ? -16.676 -3.541 7.413 1.00 55.16 85 ALA A CA 1
ATOM 622 C C . ALA A 1 85 ? -17.280 -3.003 8.689 1.00 55.16 85 ALA A C 1
ATOM 624 O O . ALA A 1 85 ? -17.109 -3.552 9.776 1.00 55.16 85 ALA A O 1
ATOM 625 N N . CYS A 1 86 ? -17.982 -1.904 8.524 1.00 56.62 86 CYS A N 1
ATOM 626 C CA . CYS A 1 86 ? -18.850 -1.355 9.528 1.00 56.62 86 CYS A CA 1
ATOM 627 C C . CYS A 1 86 ? -19.790 -2.459 10.003 1.00 56.62 86 CYS A C 1
ATOM 629 O O . CYS A 1 86 ? -20.715 -2.842 9.289 1.00 56.62 86 CYS A O 1
ATOM 631 N N . VAL A 1 87 ? -19.508 -3.008 11.183 1.00 59.62 87 VAL A N 1
ATOM 632 C CA . VAL A 1 87 ? -20.407 -3.965 11.811 1.00 59.62 87 VAL A CA 1
ATOM 633 C C . VAL A 1 87 ? -21.576 -3.168 12.357 1.00 59.62 87 VAL A C 1
ATOM 635 O O . VAL A 1 87 ? -21.393 -2.139 13.017 1.00 59.62 87 VAL A O 1
ATOM 638 N N . SER A 1 88 ? -22.794 -3.598 12.040 1.00 64.44 88 SER A N 1
ATOM 639 C CA . SER A 1 88 ? -23.956 -2.996 12.672 1.00 64.44 88 SER A CA 1
ATOM 640 C C . SER A 1 88 ? -23.879 -3.309 14.168 1.00 64.44 88 SER A C 1
ATOM 642 O O . SER A 1 88 ? -23.582 -4.449 14.527 1.00 64.44 88 SER A O 1
ATOM 644 N N . PRO A 1 89 ? -24.169 -2.353 15.067 1.00 66.19 89 PRO A N 1
ATOM 645 C CA . PRO A 1 89 ? -24.212 -2.625 16.502 1.00 66.19 89 PRO A CA 1
ATOM 646 C C . PRO A 1 89 ? -25.118 -3.809 16.878 1.00 66.19 89 PRO A C 1
ATOM 648 O O . PRO A 1 89 ? -24.897 -4.434 17.906 1.00 66.19 89 PRO A O 1
ATOM 651 N N . VAL A 1 90 ? -26.110 -4.149 16.043 1.00 68.44 90 VAL A N 1
ATOM 652 C CA . VAL A 1 90 ? -26.988 -5.318 16.247 1.00 68.44 90 VAL A CA 1
ATOM 653 C C . VAL A 1 90 ? -26.271 -6.663 16.060 1.00 68.44 90 VAL A C 1
ATOM 655 O O . VAL A 1 90 ? -26.701 -7.663 16.628 1.00 68.44 90 VAL A O 1
ATOM 658 N N . ASP A 1 91 ? -25.167 -6.687 15.313 1.00 70.00 91 ASP A N 1
ATOM 659 C CA . ASP A 1 91 ? -24.400 -7.899 15.004 1.00 70.00 91 ASP A CA 1
ATOM 660 C C . ASP A 1 91 ? -23.324 -8.195 16.064 1.00 70.00 91 ASP A C 1
ATOM 662 O O . ASP A 1 91 ? -22.651 -9.224 16.008 1.00 70.00 91 ASP A O 1
ATOM 666 N N . VAL A 1 92 ? -23.161 -7.304 17.051 1.00 77.69 92 VAL A N 1
ATOM 667 C CA . VAL A 1 92 ? -22.182 -7.416 18.138 1.00 77.69 92 VAL A CA 1
ATOM 668 C C . VAL A 1 92 ? -22.933 -7.485 19.475 1.00 77.69 92 VAL A C 1
ATOM 670 O O . VAL A 1 92 ? -23.196 -6.451 20.078 1.00 77.69 92 VAL A O 1
ATOM 673 N N . PRO A 1 93 ? -23.267 -8.684 19.995 1.00 79.25 93 PRO A N 1
ATOM 674 C CA . PRO A 1 93 ? -24.198 -8.844 21.123 1.00 79.25 93 PRO A CA 1
ATOM 675 C C . PRO A 1 93 ? -23.796 -8.140 22.427 1.00 79.25 93 PRO A C 1
ATOM 677 O O . PRO A 1 93 ? -24.639 -7.872 23.281 1.00 79.25 93 PRO A O 1
ATOM 680 N N . TRP A 1 94 ? -22.503 -7.868 22.600 1.00 80.31 94 TRP A N 1
ATOM 681 C CA . TRP A 1 94 ? -21.947 -7.189 23.769 1.00 80.31 94 TRP A CA 1
ATOM 682 C C . TRP A 1 94 ? -21.867 -5.665 23.616 1.00 80.31 94 TRP A C 1
ATOM 684 O O . TRP A 1 94 ? -21.480 -4.987 24.567 1.00 80.31 94 TRP A O 1
ATOM 694 N N . LEU A 1 95 ? -22.229 -5.122 22.453 1.00 83.31 95 LEU A N 1
ATOM 695 C CA . LEU A 1 95 ? -22.179 -3.703 22.115 1.00 83.31 95 LEU A CA 1
ATOM 696 C C . LEU A 1 95 ? -23.586 -3.204 21.762 1.00 83.31 95 LEU A C 1
ATOM 698 O O . LEU A 1 95 ? -24.363 -3.877 21.100 1.00 83.31 95 LEU A O 1
ATOM 702 N N . SER A 1 96 ? -23.925 -1.991 22.182 1.00 86.00 96 SER A N 1
ATOM 703 C CA . SER A 1 96 ? -25.179 -1.330 21.812 1.00 86.00 96 SER A CA 1
ATOM 704 C C . SER A 1 96 ? -24.931 0.146 21.535 1.00 86.00 96 SER A C 1
ATOM 706 O O . SER A 1 96 ? -24.059 0.756 22.151 1.00 86.00 96 SER A O 1
ATOM 708 N N . VAL A 1 97 ? -25.685 0.729 20.602 1.00 85.38 97 VAL A N 1
ATOM 709 C CA . VAL A 1 97 ? -25.578 2.146 20.226 1.00 85.38 97 VAL A CA 1
ATOM 710 C C . VAL A 1 97 ? -26.977 2.740 20.123 1.00 85.38 97 VAL A C 1
ATOM 712 O O . VAL A 1 97 ? -27.860 2.133 19.518 1.00 85.38 97 VAL A O 1
ATOM 715 N N . SER A 1 98 ? -27.192 3.918 20.709 1.00 86.81 98 SER A N 1
ATOM 716 C CA . SER A 1 98 ? -28.472 4.624 20.630 1.00 86.81 98 SER A CA 1
ATOM 717 C C . SER A 1 98 ? -28.300 6.153 20.648 1.00 86.81 98 SER A C 1
ATOM 719 O O . SER A 1 98 ? -27.653 6.673 21.561 1.00 86.81 98 SER A O 1
ATOM 721 N N . PRO A 1 99 ? -28.891 6.893 19.691 1.00 87.50 99 PRO A N 1
ATOM 722 C CA . PRO A 1 99 ? -29.587 6.374 18.513 1.00 87.50 99 PRO A CA 1
ATOM 723 C C . PRO A 1 99 ? -28.597 5.805 17.475 1.00 87.50 99 PRO A C 1
ATOM 725 O O . PRO A 1 99 ? -27.463 6.263 17.376 1.00 87.50 99 PRO A O 1
ATOM 728 N N . VAL A 1 100 ? -29.026 4.816 16.679 1.00 81.56 100 VAL A N 1
ATOM 729 C CA . VAL A 1 100 ? -28.204 4.238 15.586 1.00 81.56 100 VAL A CA 1
ATOM 730 C C . VAL A 1 100 ? -28.126 5.140 14.347 1.00 81.56 100 VAL A C 1
ATOM 732 O O . VAL A 1 100 ? -27.272 4.947 13.490 1.00 81.56 100 VAL A O 1
ATOM 735 N N . SER A 1 101 ? -29.033 6.113 14.235 1.00 81.69 101 SER A N 1
ATOM 736 C CA . SER A 1 101 ? -29.052 7.133 13.185 1.00 81.69 101 SER A CA 1
ATOM 737 C C . SER A 1 101 ? -29.771 8.386 13.685 1.00 81.69 101 SER A C 1
ATOM 739 O O . SER A 1 101 ? -30.566 8.324 14.624 1.00 81.69 101 SER A O 1
ATOM 741 N N . GLY A 1 102 ? -29.491 9.531 13.071 1.00 85.62 102 GLY A N 1
ATOM 742 C CA . GLY A 1 102 ? -30.103 10.802 13.438 1.00 85.62 102 GLY A CA 1
ATOM 743 C C . GLY A 1 102 ? -29.665 11.929 12.511 1.00 85.62 102 GLY A C 1
ATOM 744 O O . GLY A 1 102 ? -28.956 11.707 11.532 1.00 85.62 102 GLY A O 1
ATOM 745 N N . THR A 1 103 ? -30.090 13.148 12.826 1.00 84.69 103 THR A N 1
ATOM 746 C CA . THR A 1 103 ? -29.700 14.359 12.098 1.00 84.69 103 THR A CA 1
ATOM 747 C C . THR A 1 103 ? -29.149 15.374 13.088 1.00 84.69 103 THR A C 1
ATOM 749 O O . THR A 1 103 ? -29.721 15.572 14.159 1.00 84.69 103 THR A O 1
ATOM 752 N N . THR A 1 104 ? -28.047 16.024 12.729 1.00 86.88 104 THR A N 1
ATOM 753 C CA . THR A 1 104 ? -27.443 17.111 13.506 1.00 86.88 104 THR A CA 1
ATOM 754 C C . THR A 1 104 ? -27.609 18.403 12.717 1.00 86.88 104 THR A C 1
ATOM 756 O O . THR A 1 104 ? -27.218 18.473 11.555 1.00 86.88 104 THR A O 1
ATOM 759 N N . ALA A 1 105 ? -28.242 19.412 13.315 1.00 86.50 105 ALA A N 1
ATOM 760 C CA . ALA A 1 105 ? -28.423 20.717 12.680 1.00 86.50 105 ALA A CA 1
ATOM 761 C C . ALA A 1 105 ? -27.101 21.522 12.654 1.00 86.50 105 ALA A C 1
ATOM 763 O O . ALA A 1 105 ? -26.195 21.228 13.440 1.00 86.50 105 ALA A O 1
ATOM 764 N N . PRO A 1 106 ? -26.980 22.565 11.807 1.00 81.25 106 PRO A N 1
ATOM 765 C CA . PRO A 1 106 ? -25.816 23.449 11.818 1.00 81.25 106 PRO A CA 1
ATOM 766 C C . PRO A 1 106 ? -25.557 24.034 13.211 1.00 81.25 106 PRO A C 1
ATOM 768 O O . PRO A 1 106 ? -26.490 24.484 13.877 1.00 81.25 106 PRO A O 1
ATOM 771 N N . ALA A 1 107 ? -24.291 24.031 13.635 1.00 86.62 107 ALA A N 1
ATOM 772 C CA . ALA A 1 107 ? -23.855 24.492 14.958 1.00 86.62 107 ALA A CA 1
ATOM 773 C C . ALA A 1 107 ? -24.541 23.790 16.156 1.00 86.62 107 ALA A C 1
ATOM 775 O O . ALA A 1 107 ? -24.547 24.330 17.263 1.00 86.62 107 ALA A O 1
ATOM 776 N N . ALA A 1 108 ? -25.103 22.593 15.954 1.00 88.62 108 ALA A N 1
ATOM 777 C CA . ALA A 1 108 ? -25.698 21.774 17.007 1.00 88.62 108 ALA A CA 1
ATOM 778 C C . ALA A 1 108 ? -24.872 20.510 17.294 1.00 88.62 108 ALA A C 1
ATOM 780 O O . ALA A 1 108 ? -24.030 20.096 16.498 1.00 88.62 108 ALA A O 1
ATOM 781 N N . THR A 1 109 ? -25.173 19.869 18.425 1.00 86.50 109 THR A N 1
ATOM 782 C CA . THR A 1 109 ? -24.590 18.586 18.838 1.00 86.50 109 THR A CA 1
ATOM 783 C C . THR A 1 109 ? -25.710 17.588 19.104 1.00 86.50 109 THR A C 1
ATOM 785 O O . THR A 1 109 ? -26.592 17.857 19.920 1.00 86.50 109 THR A O 1
ATOM 788 N N . THR A 1 110 ? -25.644 16.419 18.468 1.00 86.94 110 THR A N 1
ATOM 789 C CA . THR A 1 110 ? -26.546 15.292 18.740 1.00 86.94 110 THR A CA 1
ATOM 790 C C . THR A 1 110 ? -25.768 14.206 19.492 1.00 86.94 110 THR A C 1
ATOM 792 O O . THR A 1 110 ? -24.839 13.636 18.918 1.00 86.94 110 THR A O 1
ATOM 795 N N . PRO A 1 111 ? -26.085 13.917 20.768 1.00 87.62 111 PRO A N 1
ATOM 796 C CA . PRO A 1 111 ? -25.372 12.898 21.534 1.00 87.62 111 PRO A CA 1
ATOM 797 C C . PRO A 1 111 ? -25.754 11.477 21.094 1.00 87.62 111 PRO A C 1
ATOM 799 O O . PRO A 1 111 ? -26.923 11.187 20.842 1.00 87.62 111 PRO A O 1
ATOM 802 N N . VAL A 1 112 ? -24.767 10.578 21.073 1.00 87.56 112 VAL A N 1
ATOM 803 C CA . VAL A 1 112 ? -24.939 9.136 20.845 1.00 87.56 112 VAL A CA 1
ATOM 804 C C . VAL A 1 112 ? -24.365 8.381 22.039 1.00 87.56 112 VAL A C 1
ATOM 806 O O . VAL A 1 112 ? -23.249 8.652 22.475 1.00 87.56 112 VAL A O 1
ATOM 809 N N . THR A 1 113 ? -25.135 7.440 22.579 1.00 88.62 113 THR A N 1
ATOM 810 C CA . THR A 1 113 ? -24.739 6.603 23.717 1.00 88.62 113 THR A CA 1
ATOM 811 C C . THR A 1 113 ? -24.274 5.241 23.221 1.00 88.62 113 THR A C 1
ATOM 813 O O . THR A 1 113 ? -24.989 4.591 22.458 1.00 88.62 113 THR A O 1
ATOM 816 N N . VAL A 1 114 ? -23.105 4.795 23.687 1.00 85.75 114 VAL A N 1
ATOM 817 C CA . VAL A 1 114 ? -22.557 3.458 23.423 1.00 85.75 114 VAL A CA 1
ATOM 818 C C . VAL A 1 114 ? -22.552 2.665 24.728 1.00 85.75 114 VAL A C 1
ATOM 820 O O . VAL A 1 114 ? -21.986 3.113 25.724 1.00 85.75 114 VAL A O 1
ATOM 823 N N . GLY A 1 115 ? -23.211 1.509 24.736 1.00 85.94 115 GLY A N 1
ATOM 824 C CA . GLY A 1 115 ? -23.301 0.610 25.883 1.00 85.94 115 GLY A CA 1
ATOM 825 C C . GLY A 1 115 ? -22.540 -0.690 25.646 1.00 85.94 115 GLY A C 1
ATOM 826 O O . GLY A 1 115 ? -22.582 -1.239 24.547 1.00 85.94 115 GLY A O 1
ATOM 827 N N . PHE A 1 116 ? -21.897 -1.202 26.695 1.00 85.00 116 PHE A N 1
ATOM 828 C CA . PHE A 1 116 ? -21.156 -2.463 26.680 1.00 85.00 116 PHE A CA 1
ATOM 829 C C . PHE A 1 116 ? -21.746 -3.428 27.716 1.00 85.00 116 PHE A C 1
ATOM 831 O O . PHE A 1 116 ? -21.982 -3.030 28.857 1.00 85.00 116 PHE A O 1
ATOM 838 N N . ASN A 1 117 ? -21.968 -4.690 27.344 1.00 83.12 117 ASN A N 1
ATOM 839 C CA . ASN A 1 117 ? -22.456 -5.739 28.239 1.00 83.12 117 ASN A CA 1
ATOM 840 C C . ASN A 1 117 ? -21.560 -6.979 28.148 1.00 83.12 117 ASN A C 1
ATOM 842 O O . ASN A 1 117 ? -21.594 -7.711 27.163 1.00 83.12 117 ASN A O 1
ATOM 846 N N . SER A 1 118 ? -20.779 -7.225 29.198 1.00 82.94 118 SER A N 1
ATOM 847 C CA . SER A 1 118 ? -19.890 -8.385 29.309 1.00 82.94 118 SER A CA 1
ATOM 848 C C . SER A 1 118 ? -20.549 -9.613 29.949 1.00 82.94 118 SER A C 1
ATOM 850 O O . SER A 1 118 ? -19.884 -10.628 30.155 1.00 82.94 118 SER A O 1
ATOM 852 N N . THR A 1 119 ? -21.844 -9.553 30.277 1.00 84.62 119 THR A N 1
ATOM 853 C CA . THR A 1 119 ? -22.556 -10.664 30.923 1.00 84.62 119 THR A CA 1
ATOM 854 C C . THR A 1 119 ? -22.526 -11.899 30.023 1.00 84.62 119 THR A C 1
ATOM 856 O O . THR A 1 119 ? -23.031 -11.869 28.906 1.00 84.62 119 THR A O 1
ATOM 859 N N . GLY A 1 120 ? -21.951 -12.998 30.517 1.00 77.88 120 GLY A N 1
ATOM 860 C CA . GLY A 1 120 ? -21.850 -14.255 29.768 1.00 77.88 120 GLY A CA 1
ATOM 861 C C . GLY A 1 120 ? -20.712 -14.314 28.742 1.00 77.88 120 GLY A C 1
ATOM 862 O O . GLY A 1 120 ? -20.576 -15.337 28.075 1.00 77.88 120 GLY A O 1
ATOM 863 N N . LEU A 1 121 ? -19.877 -13.274 28.629 1.00 78.69 121 LEU A N 1
ATOM 864 C CA . LEU A 1 121 ? -18.646 -13.345 27.844 1.00 78.69 121 LEU A CA 1
ATOM 865 C C . LEU A 1 121 ? -17.554 -14.086 28.619 1.00 78.69 121 LEU A C 1
ATOM 867 O O . LEU A 1 121 ? -17.361 -13.879 29.817 1.00 78.69 121 LEU A O 1
ATOM 871 N N . VAL A 1 122 ? -16.802 -14.927 27.912 1.00 82.50 122 VAL A N 1
ATOM 872 C CA . VAL A 1 122 ? -15.579 -15.533 28.451 1.00 82.50 122 VAL A CA 1
ATOM 873 C C . VAL A 1 122 ? -14.515 -14.445 28.596 1.00 82.50 122 VAL A C 1
ATOM 875 O O . VAL A 1 122 ? -14.464 -13.513 27.790 1.00 82.50 122 VAL A O 1
ATOM 878 N N . ALA A 1 123 ? -13.652 -14.565 29.605 1.00 78.12 123 ALA A N 1
ATOM 879 C CA . ALA A 1 123 ? -12.517 -13.665 29.772 1.00 78.12 123 ALA A CA 1
ATOM 880 C C . ALA A 1 123 ? -11.646 -13.643 28.502 1.00 78.12 123 ALA A C 1
ATOM 882 O O . ALA A 1 123 ? -11.214 -14.684 28.008 1.00 78.12 123 ALA A O 1
ATOM 883 N N . GLY A 1 124 ? -11.397 -12.446 27.979 1.00 69.81 124 GLY A N 1
ATOM 884 C CA . GLY A 1 124 ? -10.674 -12.236 26.731 1.00 69.81 124 GLY A CA 1
ATOM 885 C C . GLY A 1 124 ? -10.748 -10.780 26.282 1.00 69.81 124 GLY A C 1
ATOM 886 O O . GLY A 1 124 ? -11.432 -9.963 26.901 1.00 69.81 124 GLY A O 1
ATOM 887 N N . THR A 1 125 ? -10.034 -10.455 25.209 1.00 71.94 125 THR A N 1
ATOM 888 C CA . THR A 1 125 ? -10.080 -9.126 24.593 1.00 71.94 125 THR A CA 1
ATOM 889 C C . THR A 1 125 ? -11.072 -9.142 23.438 1.00 71.94 125 THR A C 1
ATOM 891 O O . THR A 1 125 ? -10.967 -9.981 22.546 1.00 71.94 125 THR A O 1
ATOM 894 N N . TYR A 1 126 ? -12.017 -8.204 23.445 1.00 68.94 126 TYR A N 1
ATOM 895 C CA . TYR A 1 126 ? -13.025 -8.053 22.399 1.00 68.94 126 TYR A CA 1
ATOM 896 C C . TYR A 1 126 ? -12.809 -6.730 21.666 1.00 68.94 126 TYR A C 1
ATOM 898 O O . TYR A 1 126 ? -12.615 -5.689 22.296 1.00 68.94 126 TYR A O 1
ATOM 906 N N . HIS A 1 127 ? -12.850 -6.781 20.337 1.00 73.31 127 HIS A N 1
ATOM 907 C CA . HIS A 1 127 ? -12.694 -5.625 19.460 1.00 73.31 127 HIS A CA 1
ATOM 908 C C . HIS A 1 127 ? -13.930 -5.495 18.568 1.00 73.31 127 HIS A C 1
ATOM 910 O O . HIS A 1 127 ? -14.416 -6.491 18.036 1.00 73.31 127 HIS A O 1
ATOM 916 N N . ALA A 1 128 ? -14.432 -4.272 18.404 1.00 69.94 128 ALA A N 1
ATOM 917 C CA . ALA A 1 128 ? -15.458 -3.936 17.422 1.00 69.94 128 ALA A CA 1
ATOM 918 C C . ALA A 1 128 ? -15.201 -2.528 16.880 1.00 69.94 128 ALA A C 1
ATOM 920 O O . ALA A 1 128 ? -14.835 -1.628 17.637 1.00 69.94 128 ALA A O 1
ATOM 921 N N . ASN A 1 129 ? -15.425 -2.345 15.579 1.00 70.69 129 ASN A N 1
ATOM 922 C CA . ASN A 1 129 ? -15.271 -1.064 14.900 1.00 70.69 129 ASN A CA 1
ATOM 923 C C . ASN A 1 129 ? -16.654 -0.460 14.645 1.00 70.69 129 ASN A C 1
ATOM 925 O O . ASN A 1 129 ? -17.457 -1.035 13.912 1.00 70.69 129 ASN A O 1
ATOM 929 N N . LEU A 1 130 ? -16.927 0.707 15.232 1.00 72.44 130 LEU A N 1
ATOM 930 C CA . LEU A 1 130 ? -18.143 1.468 14.953 1.00 72.44 130 LEU A CA 1
ATOM 931 C C . LEU A 1 130 ? -17.862 2.487 13.848 1.00 72.44 130 LEU A C 1
ATOM 933 O O . LEU A 1 130 ? -17.055 3.398 14.030 1.00 72.44 130 LEU A O 1
ATOM 937 N N . CYS A 1 131 ? -18.555 2.363 12.721 1.00 72.19 131 CYS A N 1
ATOM 938 C CA . CYS A 1 131 ? -18.498 3.372 11.671 1.00 72.19 131 CYS A CA 1
ATOM 939 C C . CYS A 1 131 ? -19.603 4.406 11.829 1.00 72.19 131 CYS A C 1
ATOM 941 O O . CYS A 1 131 ? -20.759 4.062 12.076 1.00 72.19 131 CYS A O 1
ATOM 943 N N . VAL A 1 132 ? -19.256 5.664 11.574 1.00 74.81 132 VAL A N 1
ATOM 944 C CA . VAL A 1 132 ? -20.218 6.758 11.458 1.00 74.81 132 VAL A CA 1
ATOM 945 C C . VAL A 1 132 ? -20.292 7.172 9.993 1.00 74.81 132 VAL A C 1
ATOM 947 O O . VAL A 1 132 ? -19.296 7.587 9.406 1.00 74.81 132 VAL A O 1
ATOM 950 N N . TYR A 1 133 ? -21.477 7.054 9.398 1.00 75.25 133 TYR A N 1
ATOM 951 C CA . TYR A 1 133 ? -21.748 7.579 8.063 1.00 75.25 133 TYR A CA 1
ATOM 952 C C . TYR A 1 133 ? -22.281 9.007 8.187 1.00 75.25 133 TYR A C 1
ATOM 954 O O . TYR A 1 133 ? -23.276 9.237 8.872 1.00 75.25 133 TYR A O 1
ATOM 962 N N . SER A 1 134 ? -21.618 9.950 7.518 1.00 75.81 134 SER A N 1
ATOM 963 C CA . SER A 1 134 ? -22.027 11.353 7.439 1.00 75.81 134 SER A CA 1
ATOM 964 C C . SER A 1 134 ? -22.268 11.736 5.982 1.00 75.81 134 SER A C 1
ATOM 966 O O . SER A 1 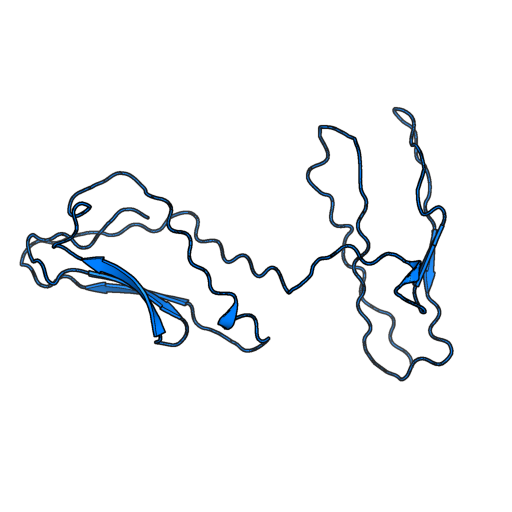134 ? -21.554 11.278 5.093 1.00 75.81 134 SER A O 1
ATOM 968 N N . ASN A 1 135 ? -23.277 12.567 5.738 1.00 74.94 135 ASN A N 1
ATOM 969 C CA . ASN A 1 135 ? -23.535 13.197 4.443 1.00 74.94 135 ASN A CA 1
ATOM 970 C C . ASN A 1 135 ? -22.888 14.591 4.330 1.00 74.94 135 ASN A C 1
ATOM 972 O O . ASN A 1 135 ? -23.217 15.338 3.410 1.00 74.94 135 ASN A O 1
ATOM 976 N N . ASP A 1 136 ? -22.019 14.949 5.276 1.00 72.38 136 ASP A N 1
ATOM 977 C CA . ASP A 1 136 ? -21.230 16.175 5.237 1.00 72.38 136 ASP A CA 1
ATOM 978 C C . ASP A 1 136 ? -20.170 16.080 4.114 1.00 72.38 136 ASP A C 1
ATOM 980 O O . ASP A 1 136 ? -19.379 15.132 4.114 1.00 72.38 136 ASP A O 1
ATOM 984 N N . PRO A 1 137 ? -20.152 17.010 3.139 1.00 65.31 137 PRO A N 1
ATOM 985 C CA . PRO A 1 137 ? -19.215 16.983 2.016 1.00 65.31 137 PRO A CA 1
ATOM 986 C C . PRO A 1 137 ? -17.740 17.136 2.425 1.00 65.31 137 PRO A C 1
ATOM 988 O O . PRO A 1 137 ? -16.875 16.729 1.651 1.00 65.31 137 PRO A O 1
ATOM 991 N N . ASP A 1 138 ? -17.456 17.653 3.626 1.00 65.88 138 ASP A N 1
ATOM 992 C CA . ASP A 1 138 ? -16.100 17.799 4.168 1.00 65.88 138 ASP A CA 1
ATOM 993 C C . ASP A 1 138 ? -15.707 16.628 5.099 1.00 65.88 138 ASP A C 1
ATOM 995 O O . ASP A 1 138 ? -14.583 16.569 5.610 1.00 65.88 138 ASP A O 1
ATOM 999 N N . ALA A 1 139 ? -16.601 15.652 5.314 1.00 56.53 139 ALA A N 1
ATOM 1000 C CA . ALA A 1 139 ? -16.322 14.467 6.119 1.00 56.53 139 ALA A CA 1
ATOM 1001 C C . ALA A 1 139 ? -15.550 13.412 5.312 1.00 56.53 139 ALA A C 1
ATOM 1003 O O . ALA A 1 139 ? -16.110 12.422 4.834 1.00 56.53 139 ALA A O 1
ATOM 1004 N N . GLY A 1 140 ? -14.226 13.564 5.217 1.00 45.97 140 GLY A N 1
ATOM 1005 C CA . GLY A 1 140 ? -13.360 12.403 4.992 1.00 45.97 140 GLY A CA 1
ATOM 1006 C C . GLY A 1 140 ? -13.732 11.323 6.015 1.00 45.97 140 GLY A C 1
ATOM 1007 O O . GLY A 1 140 ? -13.844 11.645 7.195 1.00 45.97 140 GLY A O 1
ATOM 1008 N N . ARG A 1 141 ? -14.027 10.089 5.567 1.00 43.81 141 ARG A N 1
ATOM 1009 C CA . ARG A 1 141 ? -14.530 8.970 6.397 1.00 43.81 141 ARG A CA 1
ATOM 1010 C C . ARG A 1 141 ? -13.910 8.984 7.800 1.00 43.81 141 ARG A C 1
ATOM 1012 O O . ARG A 1 141 ? -12.785 8.532 7.989 1.00 43.81 141 ARG A O 1
ATOM 1019 N N . ALA A 1 142 ? -14.652 9.480 8.786 1.00 45.00 142 ALA A N 1
ATOM 1020 C CA . ALA A 1 142 ? -14.194 9.475 10.163 1.00 45.00 142 ALA A CA 1
ATOM 1021 C C . ALA A 1 142 ? -14.392 8.062 10.721 1.00 45.00 142 ALA A C 1
ATOM 1023 O O . ALA A 1 142 ? -15.478 7.698 11.174 1.00 45.00 142 ALA A O 1
ATOM 1024 N N . THR A 1 143 ? -13.346 7.238 10.681 1.00 41.38 143 THR A N 1
ATOM 1025 C CA . THR A 1 143 ? -13.259 6.094 11.590 1.00 41.38 143 THR A CA 1
ATOM 1026 C C . THR A 1 143 ? -13.221 6.660 13.004 1.00 41.38 143 THR A C 1
ATOM 1028 O O . THR A 1 143 ? -12.285 7.381 13.358 1.00 41.38 143 THR A O 1
ATOM 1031 N N . ALA A 1 144 ? -14.257 6.395 13.804 1.00 42.38 144 ALA A N 1
ATOM 1032 C CA . ALA A 1 144 ? -14.236 6.757 15.214 1.00 42.38 144 ALA A CA 1
ATOM 1033 C C . ALA A 1 144 ? -13.003 6.106 15.877 1.00 42.38 144 ALA A C 1
ATOM 1035 O O . ALA A 1 144 ? -12.669 4.970 15.527 1.00 42.38 144 ALA A O 1
ATOM 1036 N N . PRO A 1 145 ? -12.305 6.792 16.802 1.00 35.31 145 PRO A N 1
ATOM 1037 C CA . PRO A 1 145 ? -11.128 6.233 17.455 1.00 35.31 145 PRO A CA 1
ATOM 1038 C C . PRO A 1 145 ? -11.475 4.890 18.106 1.00 35.31 145 PRO A C 1
ATOM 1040 O O . PRO A 1 145 ? -12.483 4.768 18.807 1.00 35.31 145 PRO A O 1
ATOM 1043 N N . THR A 1 146 ? -10.642 3.877 17.865 1.00 35.69 146 THR A N 1
ATOM 1044 C CA . THR A 1 146 ? -10.751 2.561 18.497 1.00 35.69 146 THR A CA 1
ATOM 1045 C C . THR A 1 146 ? -10.527 2.718 20.000 1.00 35.69 146 THR A C 1
ATOM 1047 O O . THR A 1 146 ? -9.391 2.808 20.465 1.00 35.69 146 THR A O 1
ATOM 1050 N N . TRP A 1 147 ? -11.599 2.776 20.786 1.00 37.84 147 TRP A N 1
ATOM 1051 C CA . TRP A 1 147 ? -11.496 2.706 22.240 1.00 37.84 147 TRP A CA 1
ATOM 1052 C C . TRP A 1 147 ? -11.343 1.240 22.650 1.00 37.84 147 TRP A C 1
ATOM 1054 O O . TRP A 1 147 ? -12.295 0.468 22.575 1.00 37.84 147 TRP A O 1
ATOM 1064 N N . SER A 1 148 ? -10.147 0.846 23.089 1.00 37.47 148 SER A N 1
ATOM 1065 C CA . SER A 1 148 ? -9.880 -0.504 23.593 1.00 37.47 148 SER A CA 1
ATOM 1066 C C . SER A 1 148 ? -9.396 -0.466 25.040 1.00 37.47 148 SER A C 1
ATOM 1068 O O . SER A 1 148 ? -8.243 -0.123 25.293 1.00 37.47 148 SER A O 1
ATOM 1070 N N . SER A 1 149 ? -10.267 -0.841 25.982 1.00 32.25 149 SER A N 1
ATOM 1071 C CA . SER A 1 149 ? -9.895 -1.500 27.245 1.00 32.25 149 SER A CA 1
ATOM 1072 C C . SER A 1 149 ? -11.149 -1.782 28.090 1.00 32.25 149 SER A C 1
ATOM 1074 O O . SER A 1 149 ? -11.535 -0.967 28.927 1.00 32.25 149 SER A O 1
ATOM 1076 N N . CYS A 1 150 ? -11.761 -2.961 27.929 1.00 35.97 150 CYS A N 1
ATOM 1077 C CA . CYS A 1 150 ? -12.562 -3.574 28.992 1.00 35.97 150 CYS A CA 1
ATOM 1078 C C . CYS A 1 150 ? -11.839 -4.851 29.430 1.00 35.97 150 CYS A C 1
ATOM 1080 O O . CYS A 1 150 ? -11.854 -5.858 28.728 1.00 35.97 150 CYS A O 1
ATOM 1082 N N . ARG A 1 151 ? -11.123 -4.777 30.555 1.00 30.12 151 ARG A N 1
ATOM 1083 C CA . ARG A 1 151 ? -10.432 -5.918 31.160 1.00 30.12 151 ARG A CA 1
ATOM 1084 C C . ARG A 1 151 ? -11.396 -6.534 32.170 1.00 30.12 151 ARG A C 1
ATOM 1086 O O . ARG A 1 151 ? -11.694 -5.895 33.174 1.00 30.12 151 ARG A O 1
ATOM 1093 N N . SER A 1 152 ? -11.907 -7.735 31.906 1.00 34.12 152 SER A N 1
ATOM 1094 C CA . SER A 1 152 ? -12.630 -8.493 32.931 1.00 34.12 152 SER A CA 1
ATOM 1095 C C . SER A 1 152 ? -11.623 -8.954 33.988 1.00 34.12 152 SER A C 1
ATOM 1097 O O . SER A 1 152 ? -10.689 -9.689 33.658 1.00 34.12 152 SER A O 1
ATOM 1099 N N . SER A 1 153 ? -11.775 -8.462 35.217 1.00 41.78 153 SER A N 1
ATOM 1100 C CA . SER A 1 153 ? -11.062 -8.918 36.419 1.00 41.78 153 SER A CA 1
ATOM 1101 C C . SER A 1 153 ? -11.679 -10.182 36.992 1.00 41.78 153 SER A C 1
ATOM 1103 O O . SER A 1 153 ? -12.929 -10.201 37.057 1.00 41.78 153 SER A O 1
#

Radius of gyration: 24.27 Å; chains: 1; bounding box: 59×40×59 Å

Sequence (153 aa):
MMNGACSGDAADYLEVNMDNTQLWQTTGASPECGVTTYRQITLDVSAYANGGAHTLEFNSEVFGSDNTNFALDDVSLDAESGPTACVSPVDVPWLSVSPVSGTTAPAATTPVTVGFNSTGLVAGTYHANLCVYSNDPDAGRATAPTWSSCRSS

Foldseek 3Di:
DQAKAAQPDQAWKKFKDKQNHTQDMDGNVHPSRVPGDDDDDDTDPVVVLPPDDMDIDIDTDYDHDGDIDDDDDDDDDPSCNPDPPADQQVNVVQKDKPPSDDDADVPGDDDMDIGGHCVPPDFDWDFHWHFDDDPPPPDPGDRDDGDGDDGDD